Protein AF-Q307F8-F1 (afdb_monomer_lite)

Foldseek 3Di:
DLLQVVQCPDVVRDHDDDDDCVVVVVVCVVLVPPDPPFDWDADPNDIDGDPWDPDSVRVNVVVVVVVDDPDDDDDDPVVVVVVVVPPPDDDDDDDDPDCPGPVNVD

Secondary structure (DSSP, 8-state):
-HHHHHHTTSSS--------TTT-HHHHHHTT--SSS--EEEETTEEEE--S--SHHHHHHHHHHHHS-SS-----HHHHHHHTT-SSS-------S-TTSTTT--

InterPro domains:
  IPR013766 Thioredoxin domain [PF00085] (2-64)
  IPR036249 Thioredoxin-like superfamily [SSF52833] (1-70)
  IPR036249 Thioredoxin-like superfamily [SSF52833] (71-105)

pLDDT: mean 88.96, std 6.06, range [59.97, 96.69]

Organism: Ovis aries (NCBI:txid9940)

Sequence (106 aa):
EKAAKELSKSSPPIPLAKVDATAETDLAKRFNVSSYPTLKIFRKGKAFDYNGPREKYGIVDYMMEQSGPPSEQILALKEVQELLKDRDDVIIIGVFKSESDPAYQL

Radius of gyration: 18.33 Å; chains: 1; bounding box: 40×31×47 Å

Structure (mmCIF, N/CA/C/O backbone):
data_AF-Q307F8-F1
#
_entry.id   AF-Q307F8-F1
#
loop_
_atom_site.group_PDB
_atom_site.id
_atom_site.type_symbol
_atom_site.label_atom_id
_atom_site.label_alt_id
_atom_site.label_comp_id
_atom_site.label_asym_id
_atom_site.label_entity_id
_atom_site.label_seq_id
_atom_site.pdbx_PDB_ins_code
_atom_site.Cartn_x
_atom_site.Cartn_y
_atom_site.Cartn_z
_atom_site.occupancy
_atom_site.B_iso_or_equiv
_atom_site.auth_seq_id
_atom_site.auth_comp_id
_atom_site.auth_asym_id
_atom_site.auth_atom_id
_atom_site.pdbx_PDB_model_num
ATOM 1 N N . GLU A 1 1 ? 17.012 1.352 -2.761 1.00 64.06 1 GLU A N 1
ATOM 2 C CA . GLU A 1 1 ? 17.507 0.294 -1.842 1.00 64.06 1 GLU A CA 1
ATOM 3 C C . GLU A 1 1 ? 17.394 0.638 -0.355 1.00 64.06 1 GLU A C 1
ATOM 5 O O . GLU A 1 1 ? 17.039 -0.234 0.424 1.00 64.06 1 GLU A O 1
ATOM 10 N N . LYS A 1 2 ? 17.624 1.893 0.067 1.00 82.25 2 LYS A N 1
ATOM 11 C CA . LYS A 1 2 ? 17.577 2.261 1.496 1.00 82.25 2 LYS A CA 1
ATOM 12 C C . LYS A 1 2 ? 16.222 2.000 2.187 1.00 82.25 2 LYS A C 1
ATOM 14 O O . LYS A 1 2 ? 16.238 1.576 3.330 1.00 82.25 2 LYS A O 1
ATOM 19 N N . ALA A 1 3 ? 15.085 2.244 1.526 1.00 82.12 3 ALA A N 1
ATOM 20 C CA . ALA A 1 3 ? 13.753 1.983 2.097 1.00 82.12 3 ALA A CA 1
ATOM 21 C C . ALA A 1 3 ? 13.459 0.477 2.229 1.00 82.12 3 ALA A C 1
ATOM 23 O O . ALA A 1 3 ? 12.994 0.030 3.269 1.00 82.12 3 ALA A O 1
ATOM 24 N N . ALA A 1 4 ? 13.831 -0.316 1.217 1.00 86.19 4 ALA A N 1
ATOM 25 C CA . ALA A 1 4 ? 13.648 -1.769 1.212 1.00 86.19 4 ALA A CA 1
ATOM 26 C C . ALA A 1 4 ? 14.324 -2.450 2.413 1.00 86.19 4 ALA A C 1
ATOM 28 O O . ALA A 1 4 ? 13.744 -3.347 3.011 1.00 86.19 4 ALA A O 1
ATOM 29 N N . LYS A 1 5 ? 15.520 -1.982 2.799 1.00 88.31 5 LYS A N 1
ATOM 30 C CA . LYS A 1 5 ? 16.248 -2.504 3.964 1.00 88.31 5 LYS A CA 1
ATOM 31 C C . LYS A 1 5 ? 15.554 -2.215 5.299 1.00 88.31 5 LYS A C 1
ATOM 33 O O . LYS A 1 5 ? 15.720 -2.994 6.230 1.00 88.31 5 LYS A O 1
ATOM 38 N N . GLU A 1 6 ? 14.846 -1.095 5.430 1.00 88.44 6 GLU A N 1
ATOM 39 C CA . GLU A 1 6 ? 14.090 -0.813 6.658 1.00 88.44 6 GLU A CA 1
ATOM 40 C C . GLU A 1 6 ? 12.791 -1.613 6.679 1.00 88.44 6 GLU A C 1
ATOM 42 O O . GLU A 1 6 ? 12.503 -2.303 7.652 1.00 88.44 6 GLU A O 1
ATOM 47 N N . LEU A 1 7 ? 12.066 -1.614 5.560 1.00 89.25 7 LEU A N 1
ATOM 48 C CA . LEU A 1 7 ? 10.790 -2.308 5.429 1.00 89.25 7 LEU A CA 1
ATOM 49 C C . LEU A 1 7 ? 10.918 -3.831 5.552 1.00 89.25 7 LEU A C 1
ATOM 51 O O . LEU A 1 7 ? 10.035 -4.472 6.115 1.00 89.25 7 LEU A O 1
ATOM 55 N N . SER A 1 8 ? 12.042 -4.427 5.147 1.00 90.12 8 SER A N 1
ATOM 56 C CA . SER A 1 8 ? 12.290 -5.858 5.364 1.00 90.12 8 SER A CA 1
ATOM 57 C C . SER A 1 8 ? 12.443 -6.251 6.838 1.00 90.12 8 SER A C 1
ATOM 59 O O . SER A 1 8 ? 12.345 -7.432 7.152 1.00 90.12 8 SER A O 1
ATOM 61 N N . LYS A 1 9 ? 12.734 -5.296 7.732 1.00 89.12 9 LYS A N 1
ATOM 62 C CA . LYS A 1 9 ? 12.873 -5.541 9.180 1.00 89.12 9 LYS A CA 1
ATOM 63 C C . LYS A 1 9 ? 11.557 -5.373 9.943 1.00 89.12 9 LYS A C 1
ATOM 65 O O . LYS A 1 9 ? 11.525 -5.657 11.137 1.00 89.12 9 LYS A O 1
ATOM 70 N N . SER A 1 10 ? 10.512 -4.861 9.292 1.00 86.56 10 SER A N 1
ATOM 71 C CA . SER A 1 10 ? 9.186 -4.734 9.901 1.00 86.56 10 SER A CA 1
ATOM 72 C C . SER A 1 10 ? 8.575 -6.113 10.181 1.00 86.56 10 SER A C 1
ATOM 74 O O . SER A 1 10 ? 9.008 -7.127 9.627 1.00 86.56 10 SER A O 1
ATOM 76 N N . SER A 1 11 ? 7.587 -6.155 11.075 1.00 81.94 11 SER A N 1
ATOM 77 C CA . SER A 1 11 ? 6.838 -7.368 11.403 1.00 81.94 11 SER A CA 1
ATOM 78 C C . SER A 1 11 ? 5.347 -7.110 11.165 1.00 81.94 11 SER A C 1
ATOM 80 O O . SER A 1 11 ? 4.754 -6.363 11.944 1.00 81.94 11 SER A O 1
ATOM 82 N N . PRO A 1 12 ? 4.735 -7.691 10.116 1.00 84.94 12 PRO A N 1
ATOM 83 C CA . PRO A 1 12 ? 5.333 -8.581 9.112 1.00 84.94 12 PRO A CA 1
ATOM 84 C C . PRO A 1 12 ? 6.254 -7.836 8.120 1.00 84.94 12 PRO A C 1
ATOM 86 O O . PRO A 1 12 ? 6.026 -6.656 7.873 1.00 84.94 12 PRO A O 1
ATOM 89 N N . PRO A 1 13 ? 7.249 -8.505 7.500 1.00 89.06 13 PRO A N 1
ATOM 90 C CA . PRO A 1 13 ? 8.133 -7.864 6.527 1.00 89.06 13 PRO A CA 1
ATOM 91 C C . PRO A 1 13 ? 7.381 -7.314 5.314 1.00 89.06 13 PRO A C 1
ATOM 93 O O . PRO A 1 13 ? 6.529 -7.998 4.742 1.00 89.06 13 PRO A O 1
ATOM 96 N N . ILE A 1 14 ? 7.766 -6.119 4.861 1.00 92.44 14 ILE A N 1
ATOM 97 C CA . ILE A 1 14 ? 7.194 -5.467 3.677 1.00 92.44 14 ILE A CA 1
ATOM 98 C C . ILE A 1 14 ? 8.236 -5.494 2.544 1.00 92.44 14 ILE A C 1
ATOM 100 O O . ILE A 1 14 ? 9.144 -4.657 2.505 1.00 92.44 14 ILE A O 1
ATOM 104 N N . PRO A 1 15 ? 8.175 -6.478 1.626 1.00 92.31 15 PRO A N 1
ATOM 105 C CA . PRO A 1 15 ? 9.159 -6.616 0.561 1.00 92.31 15 PRO A CA 1
ATOM 106 C C . PRO A 1 15 ? 8.953 -5.568 -0.536 1.00 92.31 15 PRO A C 1
ATOM 108 O O . PRO A 1 15 ? 7.843 -5.347 -1.016 1.00 92.31 15 PRO A O 1
ATOM 111 N N . LEU A 1 16 ? 10.055 -4.966 -0.985 1.00 93.12 16 LEU A N 1
ATOM 112 C CA . LEU A 1 16 ? 10.088 -4.070 -2.141 1.00 93.12 16 LEU A CA 1
ATOM 113 C C . LEU A 1 16 ? 10.774 -4.778 -3.310 1.00 93.12 16 LEU A C 1
ATOM 115 O O . LEU A 1 16 ? 11.903 -5.248 -3.177 1.00 93.12 16 LEU A O 1
ATOM 119 N N . ALA A 1 17 ? 10.106 -4.808 -4.461 1.00 93.38 17 ALA A N 1
ATOM 120 C CA . ALA A 1 17 ? 10.616 -5.394 -5.696 1.00 93.38 17 ALA A CA 1
ATOM 121 C C . ALA A 1 17 ? 10.725 -4.337 -6.802 1.00 93.38 17 ALA A C 1
ATOM 123 O O . ALA A 1 17 ? 10.022 -3.326 -6.787 1.00 93.38 17 ALA A O 1
ATOM 124 N N . LYS A 1 18 ? 11.605 -4.585 -7.777 1.00 94.38 18 LYS A N 1
ATOM 125 C CA . LYS A 1 18 ? 11.688 -3.815 -9.023 1.00 94.38 18 LYS A CA 1
ATOM 126 C C . LYS A 1 18 ? 11.448 -4.746 -10.205 1.00 94.38 18 LYS A C 1
ATOM 128 O O . LYS A 1 18 ? 11.905 -5.885 -10.179 1.00 94.38 18 LYS A O 1
ATOM 133 N N . VAL A 1 19 ? 10.780 -4.240 -11.232 1.00 94.75 19 VAL A N 1
ATOM 134 C CA . VAL A 1 19 ? 10.613 -4.926 -12.514 1.00 94.75 19 VAL A CA 1
ATOM 135 C C . VAL A 1 19 ? 11.041 -3.974 -13.618 1.00 94.75 19 VAL A C 1
ATOM 137 O O . VAL A 1 19 ? 10.691 -2.794 -13.587 1.00 94.75 19 VAL A O 1
ATOM 140 N N . ASP A 1 20 ? 11.802 -4.488 -14.579 1.00 95.06 20 ASP A N 1
ATOM 141 C CA . ASP A 1 20 ? 12.086 -3.769 -15.813 1.00 95.06 20 ASP A CA 1
ATOM 142 C C . ASP A 1 20 ? 10.909 -3.940 -16.779 1.00 95.06 20 ASP A C 1
ATOM 144 O O . ASP A 1 20 ? 10.765 -4.959 -17.450 1.00 95.06 20 ASP A O 1
ATOM 148 N N . ALA A 1 21 ? 10.048 -2.930 -16.832 1.00 93.88 21 ALA A N 1
ATOM 149 C CA . ALA A 1 21 ? 8.865 -2.928 -17.684 1.00 93.88 21 ALA A CA 1
ATOM 150 C C . ALA A 1 21 ? 9.180 -2.803 -19.189 1.00 93.88 21 ALA A C 1
ATOM 152 O O . ALA A 1 21 ? 8.291 -3.029 -20.010 1.00 93.88 21 ALA A O 1
ATOM 153 N N . THR A 1 22 ? 10.421 -2.459 -19.562 1.00 92.19 22 THR A N 1
ATOM 154 C CA . THR A 1 22 ? 10.848 -2.443 -20.972 1.00 92.19 22 THR A CA 1
ATOM 155 C C . THR A 1 22 ? 11.129 -3.852 -21.493 1.00 92.19 22 THR A C 1
ATOM 157 O O . THR A 1 22 ? 10.874 -4.128 -22.663 1.00 92.19 22 THR A O 1
ATOM 160 N N . ALA A 1 23 ? 11.570 -4.756 -20.612 1.00 96.50 23 ALA A N 1
ATOM 161 C CA . ALA A 1 23 ? 11.698 -6.183 -20.893 1.00 96.50 23 ALA A CA 1
ATOM 162 C C . ALA A 1 23 ? 10.365 -6.925 -20.674 1.00 96.50 23 ALA A C 1
ATOM 164 O O . ALA A 1 23 ? 9.930 -7.702 -21.521 1.00 96.50 23 ALA A O 1
ATOM 165 N N . GLU A 1 24 ? 9.669 -6.632 -19.572 1.00 95.75 24 GLU A N 1
ATOM 166 C CA . GLU A 1 24 ? 8.443 -7.321 -19.141 1.00 95.75 24 GLU A CA 1
ATOM 167 C C . GLU A 1 24 ? 7.164 -6.600 -19.605 1.00 95.75 24 GLU A C 1
ATOM 169 O O . GLU A 1 24 ? 6.314 -6.183 -18.808 1.00 95.75 24 GLU A O 1
ATOM 174 N N . THR A 1 25 ? 7.019 -6.425 -20.920 1.00 94.75 25 THR A N 1
ATOM 175 C CA . THR A 1 25 ? 5.947 -5.591 -21.500 1.00 94.75 25 THR A CA 1
ATOM 176 C C . THR A 1 25 ? 4.529 -6.113 -21.227 1.00 94.75 25 THR A C 1
ATOM 178 O O . THR A 1 25 ? 3.608 -5.316 -21.032 1.00 94.75 25 THR A O 1
ATOM 181 N N . ASP A 1 26 ? 4.330 -7.432 -21.150 1.00 96.69 26 ASP A N 1
ATOM 182 C CA . ASP A 1 26 ? 3.026 -8.029 -20.827 1.00 96.69 26 ASP A CA 1
ATOM 183 C C . ASP A 1 26 ? 2.627 -7.775 -19.371 1.00 96.69 26 ASP A C 1
ATOM 185 O O . ASP A 1 26 ? 1.458 -7.507 -19.078 1.00 96.69 26 ASP A O 1
ATOM 189 N N . LEU A 1 27 ? 3.599 -7.782 -18.454 1.00 94.69 27 LEU A N 1
ATOM 190 C CA . LEU A 1 27 ? 3.365 -7.441 -17.054 1.00 94.69 27 LEU A CA 1
ATOM 191 C C . LEU A 1 27 ? 3.011 -5.957 -16.905 1.00 94.69 27 LEU A C 1
ATOM 193 O O . LEU A 1 27 ? 2.072 -5.614 -16.182 1.00 94.69 27 LEU A O 1
ATOM 197 N N . ALA A 1 28 ? 3.728 -5.089 -17.625 1.00 94.56 28 ALA A N 1
ATOM 198 C CA . ALA A 1 28 ? 3.458 -3.657 -17.661 1.00 94.56 28 ALA A CA 1
ATOM 199 C C . ALA A 1 28 ? 2.028 -3.374 -18.147 1.00 94.56 28 ALA A C 1
ATOM 201 O O . ALA A 1 28 ? 1.290 -2.645 -17.482 1.00 94.56 28 ALA A O 1
ATOM 202 N N . LYS A 1 29 ? 1.593 -4.025 -19.236 1.00 94.75 29 LYS A N 1
ATOM 203 C CA . LYS A 1 29 ? 0.209 -3.940 -19.734 1.00 94.75 29 LYS A CA 1
ATOM 204 C C . LYS A 1 29 ? -0.800 -4.474 -18.722 1.00 94.75 29 LYS A C 1
ATOM 206 O O . LYS A 1 29 ? -1.772 -3.788 -18.427 1.00 94.75 29 LYS A O 1
ATOM 211 N N . ARG A 1 30 ? -0.560 -5.660 -18.150 1.00 95.00 30 ARG A N 1
ATOM 212 C CA . ARG A 1 30 ? -1.462 -6.295 -17.170 1.00 95.00 30 ARG A CA 1
ATOM 213 C C . ARG A 1 30 ? -1.766 -5.386 -15.980 1.00 95.00 30 ARG A C 1
ATOM 215 O O . ARG A 1 30 ? -2.879 -5.414 -15.464 1.00 95.00 30 ARG A O 1
ATOM 222 N N . PHE A 1 31 ? -0.785 -4.603 -15.538 1.00 94.88 31 PHE A N 1
ATOM 223 C CA . PHE A 1 31 ? -0.942 -3.674 -14.422 1.00 94.88 31 PHE A CA 1
ATOM 224 C C . PHE A 1 31 ? -1.133 -2.215 -14.855 1.00 94.88 31 PHE A C 1
ATOM 226 O O . PHE A 1 31 ? -1.082 -1.332 -14.002 1.00 94.88 31 PHE A O 1
ATOM 233 N N . ASN A 1 32 ? -1.402 -1.946 -16.135 1.00 93.69 32 ASN A N 1
ATOM 234 C CA . ASN A 1 32 ? -1.636 -0.601 -16.673 1.00 93.69 32 ASN A CA 1
ATOM 235 C C . ASN A 1 32 ? -0.501 0.393 -16.359 1.00 93.69 32 ASN A C 1
ATOM 237 O O . ASN A 1 32 ? -0.741 1.530 -15.956 1.00 93.69 32 ASN A O 1
ATOM 241 N N . VAL A 1 33 ? 0.752 -0.034 -16.514 1.00 94.69 33 VAL A N 1
ATOM 242 C CA . VAL A 1 33 ? 1.920 0.843 -16.386 1.00 94.69 33 VAL A CA 1
ATOM 243 C C . VAL A 1 33 ? 2.099 1.617 -17.693 1.00 94.69 33 VAL A C 1
ATOM 245 O O . VAL A 1 33 ? 2.526 1.055 -18.698 1.00 94.69 33 VAL A O 1
ATOM 248 N N . SER A 1 34 ? 1.752 2.905 -17.680 1.00 90.44 34 SER A N 1
ATOM 249 C CA . SER A 1 34 ? 1.815 3.798 -18.849 1.00 90.44 34 SER A CA 1
ATOM 250 C C . SER A 1 34 ? 2.978 4.795 -18.809 1.00 90.44 34 SER A C 1
ATOM 252 O O . SER A 1 34 ? 3.325 5.378 -19.834 1.00 90.44 34 SER A O 1
ATOM 254 N N . SER A 1 35 ? 3.594 4.993 -17.643 1.00 92.12 35 SER A N 1
ATOM 255 C CA . SER A 1 35 ? 4.728 5.894 -17.444 1.00 92.12 35 SER A CA 1
ATOM 256 C C . SER A 1 35 ? 5.709 5.333 -16.415 1.00 92.12 35 SER A C 1
ATOM 258 O O . SER A 1 35 ? 5.391 4.419 -15.646 1.00 92.12 35 SER A O 1
ATOM 260 N N . TYR A 1 36 ? 6.929 5.870 -16.406 1.00 90.94 36 TYR A N 1
ATOM 261 C CA . TYR A 1 36 ? 7.997 5.412 -15.524 1.00 90.94 36 TYR A CA 1
ATOM 262 C C . TYR A 1 36 ? 8.560 6.565 -14.681 1.00 90.94 36 TYR A C 1
ATOM 264 O O . TYR A 1 36 ? 8.742 7.661 -15.212 1.00 90.94 36 TYR A O 1
ATOM 272 N N . PRO A 1 37 ? 8.905 6.323 -13.401 1.00 91.25 37 PRO A N 1
ATOM 273 C CA . PRO A 1 37 ? 8.594 5.122 -12.623 1.00 91.25 37 PRO A CA 1
ATOM 274 C C . PRO A 1 37 ? 7.112 5.080 -12.198 1.00 91.25 37 PRO A C 1
ATOM 276 O O . PRO A 1 37 ? 6.542 6.101 -11.824 1.00 91.25 37 PRO A O 1
ATOM 279 N N . THR A 1 38 ? 6.520 3.883 -12.171 1.00 92.62 38 THR A N 1
ATOM 280 C CA . THR A 1 38 ? 5.205 3.626 -11.556 1.00 92.62 38 THR A CA 1
ATOM 281 C C . THR A 1 38 ? 5.388 2.685 -10.370 1.00 92.62 38 THR A C 1
ATOM 283 O O . THR A 1 38 ? 5.996 1.625 -10.509 1.00 92.62 38 THR A O 1
ATOM 286 N N . LEU A 1 39 ? 4.867 3.068 -9.204 1.00 93.94 39 LEU A N 1
ATOM 287 C CA . LEU A 1 39 ? 4.893 2.253 -7.990 1.00 93.94 39 LEU A CA 1
ATOM 288 C C . LEU A 1 39 ? 3.508 1.649 -7.745 1.00 93.94 39 LEU A C 1
ATOM 290 O O . LEU A 1 39 ? 2.494 2.334 -7.881 1.00 93.94 39 LEU A O 1
ATOM 294 N N . LYS A 1 40 ? 3.474 0.365 -7.379 1.00 93.88 40 LYS A N 1
ATOM 295 C CA . LYS A 1 40 ? 2.245 -0.363 -7.045 1.00 93.88 40 LYS A CA 1
ATOM 296 C C . LYS A 1 40 ? 2.408 -1.150 -5.759 1.00 93.88 40 LYS A C 1
ATOM 298 O O . LYS A 1 40 ? 3.473 -1.705 -5.493 1.00 93.88 40 LYS A O 1
ATOM 303 N N . ILE A 1 41 ? 1.327 -1.213 -4.995 1.00 94.62 41 ILE A N 1
ATOM 304 C CA . ILE A 1 41 ? 1.224 -1.946 -3.736 1.00 94.62 41 ILE A CA 1
ATOM 305 C C . ILE A 1 41 ? 0.432 -3.217 -3.992 1.00 94.62 41 ILE A C 1
ATOM 307 O O . ILE A 1 41 ? -0.636 -3.180 -4.599 1.00 94.62 41 ILE A O 1
ATOM 311 N N . PHE A 1 42 ? 0.940 -4.345 -3.509 1.00 93.62 42 PHE A N 1
ATOM 312 C CA . PHE A 1 42 ? 0.269 -5.632 -3.631 1.00 93.62 42 PHE A CA 1
ATOM 313 C C . PHE A 1 42 ? -0.186 -6.115 -2.258 1.00 93.62 42 PHE A C 1
ATOM 315 O O . PHE A 1 42 ? 0.639 -6.387 -1.388 1.00 93.62 42 PHE A O 1
ATOM 322 N N . ARG A 1 43 ? -1.501 -6.272 -2.068 1.00 89.38 43 ARG A N 1
ATOM 323 C CA . ARG A 1 43 ? -2.094 -6.818 -0.837 1.00 89.38 43 ARG A CA 1
ATOM 324 C C . ARG A 1 43 ? -2.974 -8.008 -1.188 1.00 89.38 43 ARG A C 1
ATOM 326 O O . ARG A 1 43 ? -3.932 -7.872 -1.945 1.00 89.38 43 ARG A O 1
ATOM 333 N N . LYS A 1 44 ? -2.636 -9.189 -0.657 1.00 88.12 44 LYS A N 1
ATOM 334 C CA . LYS A 1 44 ? -3.356 -10.453 -0.928 1.00 88.12 44 LYS A CA 1
ATOM 335 C C . LYS A 1 44 ? -3.583 -10.693 -2.439 1.00 88.12 44 LYS A C 1
ATOM 337 O O . LYS A 1 44 ? -4.672 -11.065 -2.861 1.00 88.12 44 LYS A O 1
ATOM 342 N N . GLY A 1 45 ? -2.565 -10.412 -3.260 1.00 89.19 45 GLY A N 1
ATOM 343 C CA . GLY A 1 45 ? -2.596 -10.597 -4.720 1.00 89.19 45 GLY A CA 1
ATOM 344 C C . GLY A 1 45 ? -3.307 -9.500 -5.525 1.00 89.19 45 GLY A C 1
ATOM 345 O O . GLY A 1 45 ? -3.248 -9.529 -6.752 1.00 89.19 45 GLY A O 1
ATOM 346 N N . LYS A 1 46 ? -3.940 -8.518 -4.872 1.00 92.31 46 LYS A N 1
ATOM 347 C CA . LYS A 1 46 ? -4.558 -7.361 -5.537 1.00 92.31 46 LYS A CA 1
ATOM 348 C C . LYS A 1 46 ? -3.573 -6.197 -5.609 1.00 92.31 46 LYS A C 1
ATOM 350 O O . LYS A 1 46 ? -2.877 -5.933 -4.630 1.00 92.31 46 LYS A O 1
ATOM 355 N N . ALA A 1 47 ? -3.529 -5.529 -6.759 1.00 94.12 47 ALA A N 1
ATOM 356 C CA . ALA A 1 47 ? -2.671 -4.375 -7.005 1.00 94.12 47 ALA A CA 1
ATOM 357 C C . ALA A 1 47 ? -3.425 -3.064 -6.745 1.00 94.12 47 ALA A C 1
ATOM 359 O O . ALA A 1 47 ? -4.572 -2.919 -7.166 1.00 94.12 47 ALA A O 1
ATOM 360 N N . PHE A 1 48 ? -2.750 -2.117 -6.105 1.00 94.06 48 PHE A N 1
ATOM 361 C CA . PHE A 1 48 ? -3.218 -0.763 -5.823 1.00 94.06 48 PHE A CA 1
ATOM 362 C C . PHE A 1 48 ? -2.145 0.239 -6.242 1.00 94.06 48 PHE A C 1
ATOM 364 O O . PHE A 1 48 ? -0.953 -0.086 -6.243 1.00 94.06 48 PHE A O 1
ATOM 371 N N . ASP A 1 49 ? -2.555 1.453 -6.592 1.00 94.31 49 ASP A N 1
ATOM 372 C CA . ASP A 1 49 ? -1.611 2.513 -6.933 1.00 94.31 49 ASP A CA 1
ATOM 373 C C . ASP A 1 49 ? -0.978 3.107 -5.673 1.00 94.31 49 ASP A C 1
ATOM 375 O O . ASP A 1 49 ? -1.630 3.283 -4.644 1.00 94.31 49 ASP A O 1
ATOM 379 N N . TYR A 1 50 ? 0.318 3.398 -5.758 1.00 94.00 50 TYR A N 1
ATOM 380 C CA . TYR A 1 50 ? 1.041 4.078 -4.694 1.00 94.00 50 TYR A CA 1
ATOM 381 C C . TYR A 1 50 ? 0.858 5.592 -4.829 1.00 94.00 50 TYR A C 1
ATOM 383 O O . TYR A 1 50 ? 1.334 6.188 -5.797 1.00 94.00 50 TYR A O 1
ATOM 391 N N . ASN A 1 51 ? 0.223 6.207 -3.833 1.00 92.25 51 ASN A N 1
ATOM 392 C CA . ASN A 1 51 ? -0.045 7.649 -3.799 1.00 92.25 51 ASN A CA 1
ATOM 393 C C . ASN A 1 51 ? 0.730 8.379 -2.687 1.00 92.25 51 ASN A C 1
ATOM 395 O O . ASN A 1 51 ? 0.451 9.539 -2.404 1.00 92.25 51 ASN A O 1
ATOM 399 N N . GLY A 1 52 ? 1.687 7.702 -2.046 1.00 91.56 52 GLY A N 1
ATOM 400 C CA . GLY A 1 52 ? 2.510 8.279 -0.985 1.00 91.56 52 GLY A CA 1
ATOM 401 C C . GLY A 1 52 ? 3.686 9.132 -1.490 1.00 91.56 52 GLY A C 1
ATOM 402 O O . GLY A 1 52 ? 3.904 9.272 -2.700 1.00 91.56 52 GLY A O 1
ATOM 403 N N . PRO A 1 53 ? 4.504 9.670 -0.569 1.00 93.06 53 PRO A N 1
ATOM 404 C CA . PRO A 1 53 ? 5.714 10.422 -0.910 1.00 93.06 53 PRO A CA 1
ATOM 405 C C . PRO A 1 53 ? 6.780 9.536 -1.575 1.00 93.06 53 PRO A C 1
ATOM 407 O O . PRO A 1 53 ? 6.798 8.322 -1.380 1.00 93.06 53 PRO A O 1
ATOM 410 N N . ARG A 1 54 ? 7.696 10.102 -2.369 1.00 90.38 54 ARG A N 1
ATOM 411 C CA . ARG A 1 54 ? 8.702 9.313 -3.128 1.00 90.38 54 ARG A CA 1
ATOM 412 C C . ARG A 1 54 ? 10.079 9.272 -2.464 1.00 90.38 54 ARG A C 1
ATOM 414 O O . ARG A 1 54 ? 10.984 8.575 -2.927 1.00 90.38 54 ARG A O 1
ATOM 421 N N . GLU A 1 55 ? 10.249 10.008 -1.379 1.00 90.88 55 GLU A N 1
ATOM 422 C CA . GLU A 1 55 ? 11.456 10.055 -0.573 1.00 90.88 55 GLU A CA 1
ATOM 423 C C . GLU A 1 55 ? 11.589 8.782 0.267 1.00 90.88 55 GLU A C 1
ATOM 425 O O . GLU A 1 55 ? 10.603 8.153 0.641 1.00 90.88 55 GLU A O 1
ATOM 430 N N . LYS A 1 56 ? 12.829 8.411 0.623 1.00 88.44 56 LYS A N 1
ATOM 431 C CA . LYS A 1 56 ? 13.108 7.195 1.409 1.00 88.44 56 LYS A CA 1
ATOM 432 C C . LYS A 1 56 ? 12.196 7.080 2.636 1.00 88.44 56 LYS A C 1
ATOM 434 O O . LYS A 1 56 ? 11.633 6.015 2.849 1.00 88.44 56 LYS A O 1
ATOM 439 N N . TYR A 1 57 ? 12.138 8.134 3.448 1.00 90.56 57 TYR A N 1
ATOM 440 C CA . TYR A 1 57 ? 11.403 8.125 4.712 1.00 90.56 57 TYR A CA 1
ATOM 441 C C . TYR A 1 57 ? 9.898 8.061 4.469 1.00 90.56 57 TYR A C 1
ATOM 443 O O . TYR A 1 57 ? 9.261 7.156 4.981 1.00 90.56 57 TYR A O 1
ATOM 451 N N . GLY A 1 58 ? 9.376 8.876 3.549 1.00 91.75 58 GLY A N 1
ATOM 452 C CA . GLY A 1 58 ? 7.957 8.839 3.209 1.00 91.75 58 GLY A CA 1
ATOM 453 C C . GLY A 1 58 ? 7.484 7.497 2.641 1.00 91.75 58 GLY A C 1
ATOM 454 O O . GLY A 1 58 ? 6.389 7.068 2.971 1.00 91.75 58 GLY A O 1
ATOM 455 N N . ILE A 1 59 ? 8.314 6.776 1.873 1.00 92.31 59 ILE A N 1
ATOM 456 C CA . ILE A 1 59 ? 7.989 5.399 1.452 1.00 92.31 59 ILE A CA 1
ATOM 457 C C . ILE A 1 59 ? 7.909 4.452 2.650 1.00 92.31 59 ILE A C 1
ATOM 459 O O . ILE A 1 59 ? 7.038 3.586 2.683 1.00 92.31 59 ILE A O 1
ATOM 463 N N . VAL A 1 60 ? 8.838 4.567 3.604 1.00 91.38 60 VAL A N 1
ATOM 464 C CA . VAL A 1 60 ? 8.841 3.704 4.792 1.00 91.38 60 VAL A CA 1
ATOM 465 C C . VAL A 1 60 ? 7.591 3.967 5.621 1.00 91.38 60 VAL A C 1
ATOM 467 O O . VAL A 1 60 ? 6.856 3.023 5.893 1.00 91.38 60 VAL A O 1
ATOM 470 N N . ASP A 1 61 ? 7.327 5.228 5.948 1.00 92.12 61 ASP A N 1
ATOM 471 C CA . ASP A 1 61 ? 6.216 5.624 6.812 1.00 92.12 61 ASP A CA 1
ATOM 472 C C . ASP A 1 61 ? 4.873 5.254 6.171 1.00 92.12 61 ASP A C 1
ATOM 474 O O . ASP A 1 61 ? 4.076 4.539 6.776 1.00 92.12 61 ASP A O 1
ATOM 478 N N . TYR A 1 62 ? 4.690 5.582 4.887 1.00 93.06 62 TYR A N 1
ATOM 479 C CA . TYR A 1 62 ? 3.479 5.232 4.144 1.00 93.06 62 TYR A CA 1
ATOM 480 C C . TYR A 1 62 ? 3.237 3.718 4.112 1.00 93.06 62 TYR A C 1
ATOM 482 O O . TYR A 1 62 ? 2.126 3.247 4.340 1.00 93.06 62 TYR A O 1
ATOM 490 N N . MET A 1 63 ? 4.269 2.916 3.832 1.00 92.81 63 MET A N 1
ATOM 491 C CA . MET A 1 63 ? 4.103 1.461 3.779 1.00 92.81 63 MET A CA 1
ATOM 492 C C . MET A 1 63 ? 3.864 0.846 5.163 1.00 92.81 63 MET A C 1
ATOM 494 O O . MET A 1 63 ? 3.142 -0.149 5.252 1.00 92.81 63 MET A O 1
ATOM 498 N N . MET A 1 64 ? 4.429 1.425 6.225 1.00 89.88 64 MET A N 1
ATOM 499 C CA . MET A 1 64 ? 4.154 1.018 7.604 1.00 89.88 64 MET A CA 1
ATOM 500 C C . MET A 1 64 ? 2.698 1.304 7.985 1.00 89.88 64 MET A C 1
ATOM 502 O O . MET A 1 64 ? 2.027 0.397 8.477 1.00 89.88 64 MET A O 1
ATOM 506 N N . GLU A 1 65 ? 2.177 2.492 7.674 1.00 88.81 65 GLU A N 1
ATOM 507 C CA . GLU A 1 65 ? 0.759 2.832 7.869 1.00 88.81 65 GLU A CA 1
ATOM 508 C C . GLU A 1 65 ? -0.159 1.871 7.103 1.00 88.81 65 GLU A C 1
ATOM 510 O O . GLU A 1 65 ? -1.079 1.290 7.674 1.00 88.81 65 GLU A O 1
ATOM 515 N N . GLN A 1 66 ? 0.145 1.600 5.829 1.00 88.19 66 GLN A N 1
ATOM 516 C CA . GLN A 1 66 ? -0.627 0.653 5.012 1.00 88.19 66 GLN A CA 1
ATOM 517 C C . GLN A 1 66 ? -0.580 -0.797 5.526 1.00 88.19 66 GLN A C 1
ATOM 519 O O . GLN A 1 66 ? -1.456 -1.602 5.187 1.00 88.19 66 GLN A O 1
ATOM 524 N N . SER A 1 67 ? 0.446 -1.159 6.304 1.00 86.25 67 SER A N 1
ATOM 525 C CA . SER A 1 67 ? 0.577 -2.489 6.912 1.00 86.25 67 SER A CA 1
ATOM 526 C C . SER A 1 67 ? -0.226 -2.650 8.205 1.00 86.25 67 SER A C 1
ATOM 528 O O . SER A 1 67 ? -0.493 -3.784 8.613 1.00 86.25 67 SER A O 1
ATOM 530 N N . GLY A 1 68 ? -0.622 -1.534 8.821 1.00 84.50 68 GLY A N 1
ATOM 531 C CA . GLY A 1 68 ? -1.405 -1.499 10.046 1.00 84.50 68 GLY A CA 1
ATOM 532 C C . GLY A 1 68 ? -2.856 -1.967 9.872 1.00 84.50 68 GLY A C 1
ATOM 533 O O . GLY A 1 68 ? -3.302 -2.319 8.767 1.00 84.50 68 GLY A O 1
ATOM 534 N N . PRO A 1 69 ? -3.620 -2.012 10.977 1.00 83.75 69 PRO A N 1
ATOM 535 C CA . PRO A 1 69 ? -5.055 -2.242 10.907 1.00 83.75 69 PRO A CA 1
ATOM 536 C C . PRO A 1 69 ? -5.736 -1.119 10.101 1.00 83.75 69 PRO A C 1
ATOM 538 O O . PRO A 1 69 ? -5.284 0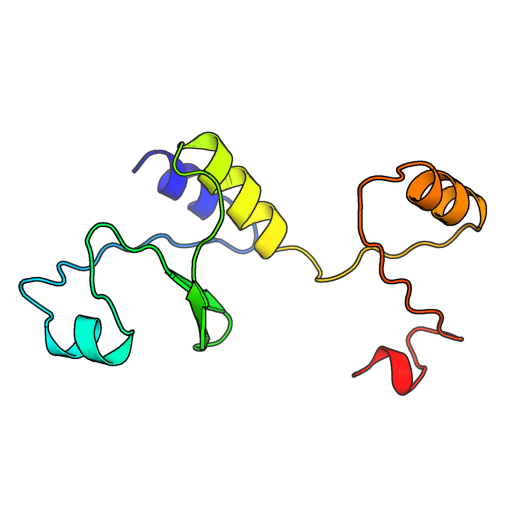.021 10.130 1.00 83.75 69 PRO A O 1
ATOM 541 N N . PRO A 1 70 ? -6.831 -1.416 9.377 1.00 81.56 70 PRO A N 1
ATOM 542 C CA . PRO A 1 70 ? -7.535 -0.425 8.555 1.00 81.56 70 PRO A CA 1
ATOM 543 C C . PRO A 1 70 ? -8.268 0.651 9.373 1.00 81.56 70 PRO A C 1
ATOM 545 O O . PRO A 1 70 ? -8.776 1.609 8.799 1.00 81.56 70 PRO A O 1
ATOM 548 N N . SER A 1 71 ? -8.365 0.470 10.688 1.00 86.19 71 SER A N 1
ATOM 549 C CA . SER A 1 71 ? -9.047 1.361 11.618 1.00 86.19 71 SER A CA 1
ATOM 550 C C . SER A 1 71 ? -8.394 1.274 12.990 1.00 86.19 71 SER A C 1
ATOM 552 O O . SER A 1 71 ? -7.924 0.205 13.390 1.00 86.19 71 SER A O 1
ATOM 554 N N . GLU A 1 72 ? -8.449 2.367 13.738 1.00 86.06 72 GLU A N 1
ATOM 555 C CA . GLU A 1 72 ? -8.040 2.409 15.138 1.00 86.06 72 GLU A CA 1
ATOM 556 C C . GLU A 1 72 ? -9.248 2.182 16.052 1.00 86.06 72 GLU A C 1
ATOM 558 O O . GLU A 1 72 ? -10.353 2.659 15.782 1.00 86.06 72 GLU A O 1
ATOM 563 N N . GLN A 1 73 ? -9.055 1.420 17.130 1.00 88.06 73 GLN A N 1
ATOM 564 C CA . GLN A 1 73 ? -10.106 1.192 18.116 1.00 88.06 73 GLN A CA 1
ATOM 565 C C . GLN A 1 73 ? -10.157 2.368 19.089 1.00 88.06 73 GLN A C 1
ATOM 567 O O . GLN A 1 73 ? -9.172 2.669 19.757 1.00 88.06 73 GLN A O 1
ATOM 572 N N . ILE A 1 74 ? -11.330 2.988 19.195 1.00 88.44 74 ILE A N 1
ATOM 573 C CA . ILE A 1 74 ? -11.592 4.109 20.097 1.00 88.44 74 ILE A CA 1
ATOM 574 C C . ILE A 1 74 ? -12.528 3.625 21.202 1.00 88.44 74 ILE A C 1
ATOM 576 O O . ILE A 1 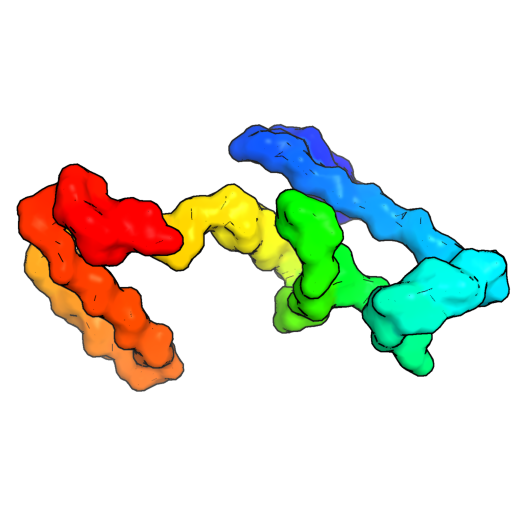74 ? -13.607 3.098 20.917 1.00 88.44 74 ILE A O 1
ATOM 580 N N . LEU A 1 75 ? -12.120 3.786 22.463 1.00 87.38 75 LEU A N 1
ATOM 581 C CA . LEU A 1 75 ? -12.863 3.259 23.618 1.00 87.38 75 LEU A CA 1
ATOM 582 C C . LEU A 1 75 ? -13.547 4.361 24.430 1.00 87.38 75 LEU A C 1
ATOM 584 O O . LEU A 1 75 ? -14.510 4.086 25.150 1.00 87.38 75 LEU A O 1
ATOM 588 N N . ALA A 1 76 ? -13.079 5.607 24.317 1.00 90.56 76 ALA A N 1
ATOM 589 C CA . ALA A 1 76 ? -13.600 6.726 25.091 1.00 90.56 76 ALA A CA 1
ATOM 590 C C . ALA A 1 76 ? -14.221 7.815 24.207 1.00 90.56 76 ALA A C 1
ATOM 592 O O . ALA A 1 76 ? -13.662 8.236 23.199 1.00 90.56 76 ALA A O 1
ATOM 593 N N . LEU A 1 77 ? -15.343 8.389 24.658 1.00 88.19 77 LEU A N 1
ATOM 594 C CA . LEU A 1 77 ? -15.976 9.535 23.985 1.00 88.19 77 LEU A CA 1
ATOM 595 C C . LEU A 1 77 ? -15.043 10.747 23.870 1.00 88.19 77 LEU A C 1
ATOM 597 O O . LEU A 1 77 ? -15.171 11.542 22.943 1.00 88.19 77 LEU A O 1
ATOM 601 N N . LYS A 1 78 ? -14.106 10.894 24.812 1.00 91.75 78 LYS A N 1
ATOM 602 C CA . LYS A 1 78 ? -13.122 11.975 24.793 1.00 91.75 78 LYS A CA 1
ATOM 603 C C . LYS A 1 78 ? -12.183 11.870 23.585 1.00 91.75 78 LYS A C 1
ATOM 605 O O . LYS A 1 78 ? -11.908 12.889 22.967 1.00 91.75 78 LYS A O 1
ATOM 610 N N . GLU A 1 79 ? -11.754 10.661 23.228 1.00 89.25 79 GLU A N 1
ATOM 611 C CA . GLU A 1 79 ? -10.888 10.408 22.067 1.00 89.25 79 GLU A CA 1
ATOM 612 C C . GLU A 1 79 ? -11.618 10.767 20.768 1.00 89.25 79 GLU A C 1
ATOM 614 O O . GLU A 1 79 ? -11.068 11.465 19.922 1.00 89.25 79 GLU A O 1
ATOM 619 N N . VAL A 1 80 ? -12.906 10.412 20.657 1.00 88.69 80 VAL A N 1
ATOM 620 C CA . VAL A 1 80 ? -13.754 10.832 19.526 1.00 88.69 80 VAL A CA 1
ATOM 621 C C . VAL A 1 80 ? -13.834 12.357 19.433 1.00 88.69 80 VAL A C 1
ATOM 623 O O . VAL A 1 80 ? -13.694 12.928 18.355 1.00 88.69 80 VAL A O 1
ATOM 626 N N . GLN A 1 81 ? -14.054 13.038 20.560 1.00 89.31 81 GLN A N 1
ATOM 627 C CA . GLN A 1 81 ? -14.118 14.501 20.588 1.00 89.31 81 GLN A CA 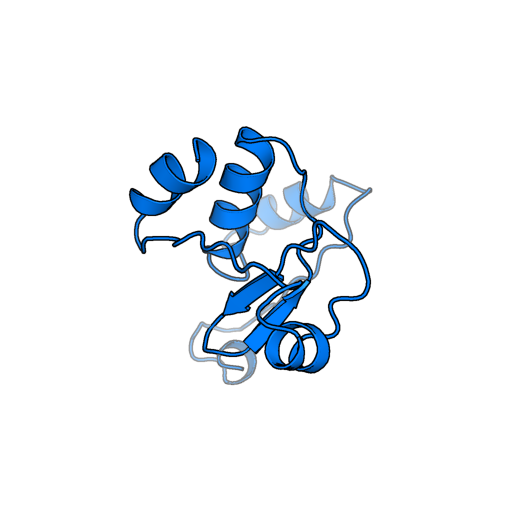1
ATOM 628 C C . GLN A 1 81 ? -12.790 15.152 20.209 1.00 89.31 81 GLN A C 1
ATOM 630 O O . GLN A 1 81 ? -12.801 16.243 19.651 1.00 89.31 81 GLN A O 1
ATOM 635 N N . GLU A 1 82 ? -11.660 14.536 20.549 1.00 87.75 82 GLU A N 1
ATOM 636 C CA . GLU A 1 82 ? -10.337 15.018 20.157 1.00 87.75 82 GLU A CA 1
ATOM 637 C C . GLU A 1 82 ? -10.088 14.815 18.664 1.00 87.75 82 GLU A C 1
ATOM 639 O O . GLU A 1 82 ? -9.662 15.764 18.012 1.00 87.75 82 GLU A O 1
ATOM 644 N N . LEU A 1 83 ? -10.463 13.660 18.110 1.00 83.88 83 LEU A N 1
ATOM 645 C CA . LEU A 1 83 ? -10.359 13.378 16.678 1.00 83.88 83 LEU A CA 1
ATOM 646 C C . LEU A 1 83 ? -11.184 14.370 15.840 1.00 83.88 83 LEU A C 1
ATOM 648 O O . LEU A 1 83 ? -10.711 14.885 14.838 1.00 83.88 83 LEU A O 1
ATOM 652 N N . LEU A 1 84 ? -12.393 14.714 16.296 1.00 85.69 84 LEU A N 1
ATOM 653 C CA . LEU A 1 84 ? -13.284 15.661 15.612 1.00 85.69 84 LEU A CA 1
ATOM 654 C C . LEU A 1 84 ? -12.888 17.142 15.768 1.00 85.69 84 LEU A C 1
ATOM 656 O O . LEU A 1 84 ? -13.549 18.012 15.193 1.00 85.69 84 LEU A O 1
ATOM 660 N N . LYS A 1 85 ? -11.875 17.472 16.583 1.00 87.00 85 LYS A N 1
ATOM 661 C CA . LYS A 1 85 ? -11.385 18.860 16.681 1.00 87.0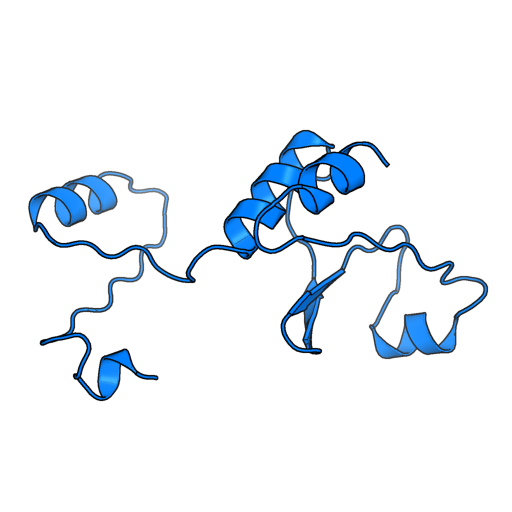0 85 LYS A CA 1
ATO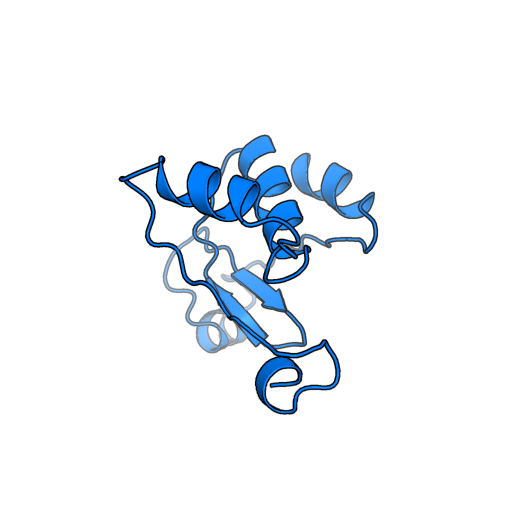M 662 C C . LYS A 1 85 ? -10.580 19.260 15.458 1.00 87.00 85 LYS A C 1
ATOM 664 O O . LYS A 1 85 ? -10.562 20.454 15.152 1.00 87.00 85 LYS A O 1
ATOM 669 N N . ASP A 1 86 ? -9.939 18.297 14.804 1.00 78.88 86 ASP A N 1
ATOM 670 C CA . ASP A 1 86 ? -9.257 18.541 13.547 1.00 78.88 86 ASP A CA 1
ATOM 671 C C . ASP A 1 86 ? -10.303 18.641 12.431 1.00 78.88 86 ASP A C 1
ATOM 673 O O . ASP A 1 86 ? -11.094 17.723 12.215 1.00 78.88 86 ASP A O 1
ATOM 677 N N . ARG A 1 87 ? -10.413 19.821 11.816 1.00 67.44 87 ARG A N 1
ATOM 678 C CA . ARG A 1 87 ? -11.529 20.151 10.911 1.00 67.44 87 ARG A CA 1
ATOM 679 C C . ARG A 1 87 ? -11.216 19.884 9.446 1.00 67.44 87 ARG A C 1
ATOM 681 O O . ARG A 1 87 ? -12.132 19.970 8.629 1.00 67.44 87 ARG A O 1
ATOM 688 N N . ASP A 1 88 ? -9.960 19.588 9.133 1.00 76.88 88 ASP A N 1
ATOM 689 C CA . ASP A 1 88 ? -9.496 19.447 7.755 1.00 76.88 88 ASP A CA 1
ATOM 690 C C . ASP A 1 88 ? -9.565 17.990 7.258 1.00 76.88 88 ASP A C 1
ATOM 692 O O . ASP A 1 88 ? -9.488 17.746 6.052 1.00 76.88 88 ASP A O 1
ATOM 696 N N . ASP A 1 89 ? -9.832 17.035 8.158 1.00 77.81 89 ASP A N 1
ATOM 697 C CA . ASP A 1 89 ? -9.887 15.608 7.849 1.00 77.81 89 ASP A CA 1
ATOM 698 C C . ASP A 1 89 ? -11.319 15.066 7.714 1.00 77.81 89 ASP A C 1
ATOM 700 O O . ASP A 1 89 ? -12.214 15.311 8.529 1.00 77.81 89 ASP A O 1
ATOM 704 N N . VAL A 1 90 ? -11.541 14.250 6.679 1.00 83.88 90 VAL A N 1
ATOM 705 C CA . VAL A 1 90 ? -12.775 13.468 6.529 1.00 83.88 90 VAL A CA 1
ATOM 706 C C . VAL A 1 90 ? -12.662 12.210 7.385 1.00 83.88 90 VAL A C 1
ATOM 708 O O . VAL A 1 90 ? -11.959 11.267 7.030 1.00 83.88 90 VAL A O 1
ATOM 711 N N . ILE A 1 91 ? 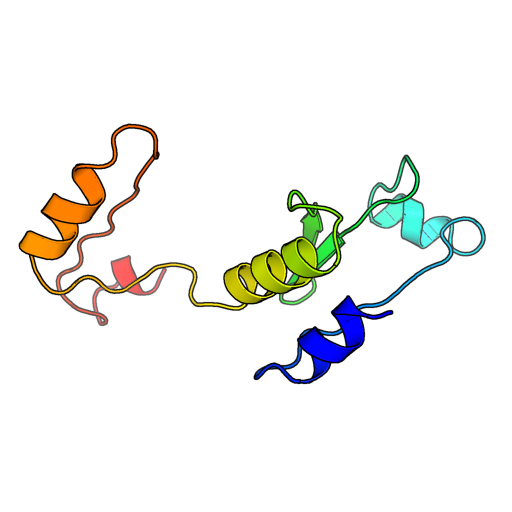-13.391 12.182 8.499 1.00 87.44 91 ILE A N 1
ATOM 712 C CA . ILE A 1 91 ? -13.354 11.083 9.471 1.00 87.44 91 ILE A CA 1
ATOM 713 C C . ILE A 1 91 ? -14.591 10.187 9.311 1.00 87.44 91 ILE A C 1
ATOM 715 O O . ILE A 1 91 ? -15.725 10.668 9.280 1.00 87.44 91 ILE A O 1
ATOM 719 N N . ILE A 1 92 ? -14.382 8.867 9.258 1.00 89.12 92 ILE A N 1
ATOM 720 C CA . ILE A 1 92 ? -15.448 7.852 9.268 1.00 89.12 92 ILE A CA 1
ATOM 721 C C . ILE A 1 92 ? -15.391 7.101 10.602 1.00 89.12 92 ILE A C 1
ATOM 723 O O . ILE A 1 92 ? -14.359 6.529 10.940 1.00 89.12 92 ILE A O 1
ATOM 727 N N . ILE A 1 93 ? -16.503 7.073 11.344 1.00 89.75 93 ILE A N 1
ATOM 728 C CA . ILE A 1 93 ? -16.603 6.377 12.637 1.00 89.75 93 ILE A CA 1
ATOM 729 C C . ILE A 1 93 ? -17.625 5.245 12.530 1.00 89.75 93 ILE A C 1
ATOM 731 O O . ILE A 1 93 ? -18.815 5.487 12.327 1.00 89.75 93 ILE A O 1
ATOM 735 N N . GLY A 1 94 ? -17.160 4.007 12.699 1.00 90.44 94 GLY A N 1
ATOM 736 C CA . GLY A 1 94 ? -18.023 2.842 12.877 1.00 90.44 94 GLY A CA 1
ATOM 737 C C . GLY A 1 94 ? -18.352 2.639 14.354 1.00 90.44 94 GLY A C 1
ATOM 738 O O . GLY A 1 94 ? -17.449 2.457 15.167 1.00 90.44 94 GLY A O 1
ATOM 739 N N . VAL A 1 95 ? -19.637 2.670 14.711 1.00 91.00 95 VAL A N 1
ATOM 740 C CA . VAL A 1 95 ? -20.104 2.426 16.084 1.00 91.00 95 VAL A CA 1
ATOM 741 C C . VAL A 1 95 ? -20.799 1.073 16.130 1.00 91.00 95 VAL A C 1
ATOM 743 O O . VAL A 1 95 ? -21.800 0.862 15.450 1.00 91.00 95 VAL A O 1
ATOM 746 N N . PHE A 1 96 ? -20.277 0.171 16.956 1.00 90.50 96 PHE A N 1
ATOM 747 C CA . PHE A 1 96 ? -20.739 -1.212 17.055 1.00 90.50 96 PHE A CA 1
ATOM 748 C C . PHE A 1 96 ? -21.016 -1.576 18.508 1.00 90.50 96 PHE A C 1
ATOM 750 O O . PHE A 1 96 ? -20.388 -1.037 19.422 1.00 90.50 96 PHE A O 1
ATOM 757 N N . LYS A 1 97 ? -21.943 -2.512 18.744 1.00 89.44 97 LYS A N 1
ATOM 758 C CA . LYS A 1 97 ? -22.272 -2.941 20.113 1.00 89.44 97 LYS A CA 1
ATOM 759 C C . LYS A 1 97 ? -21.130 -3.731 20.764 1.00 89.44 97 LYS A C 1
ATOM 761 O O . LYS A 1 97 ? -20.964 -3.687 21.980 1.00 89.44 97 LYS A O 1
ATOM 766 N N . SER A 1 98 ? -20.396 -4.501 19.964 1.00 88.06 98 SER A N 1
ATOM 767 C CA . SER A 1 98 ? -19.239 -5.308 20.369 1.00 88.06 98 SER A CA 1
ATOM 768 C C . SER A 1 98 ? -18.489 -5.794 19.127 1.00 88.06 98 SER A C 1
ATOM 770 O O . SER A 1 98 ? -19.036 -5.732 18.031 1.00 88.06 98 SER A O 1
ATOM 772 N N . GLU A 1 99 ? -17.311 -6.391 19.296 1.00 85.25 99 GLU A N 1
ATOM 773 C CA . GLU A 1 99 ? -16.586 -7.038 18.189 1.00 85.25 99 GLU A CA 1
ATOM 774 C C . GLU A 1 99 ? -17.348 -8.233 17.591 1.00 85.25 99 GLU A C 1
ATOM 776 O O . GLU A 1 99 ? -17.139 -8.587 16.440 1.00 85.25 99 GLU A O 1
ATOM 781 N N . SER A 1 100 ? -18.273 -8.847 18.336 1.00 88.50 100 SER A N 1
ATOM 782 C CA . SER A 1 100 ? -19.123 -9.936 17.823 1.00 88.50 100 SER A CA 1
ATOM 783 C C . SER A 1 100 ? -20.308 -9.458 16.974 1.00 88.50 100 SER A C 1
ATOM 785 O O . SER A 1 100 ? -21.064 -10.280 16.457 1.00 88.50 100 SER A O 1
ATOM 787 N N . ASP A 1 101 ? -20.501 -8.142 16.856 1.00 89.81 101 ASP A N 1
ATOM 788 C CA . ASP A 1 101 ? -21.572 -7.562 16.053 1.00 89.81 101 ASP A CA 1
ATOM 789 C C . ASP A 1 101 ? -21.378 -7.948 14.574 1.00 89.81 101 ASP A C 1
ATOM 791 O O . ASP A 1 101 ? -20.292 -7.723 14.032 1.00 89.81 101 ASP A O 1
ATOM 795 N N . PRO A 1 102 ? -22.391 -8.513 13.890 1.00 89.00 102 PRO A N 1
ATOM 796 C CA . PRO A 1 102 ? -22.286 -8.850 12.473 1.00 89.00 102 PRO A CA 1
ATOM 797 C C . PRO A 1 102 ? -21.843 -7.676 11.593 1.00 89.00 102 PRO A C 1
ATOM 799 O O . PRO A 1 102 ? -21.192 -7.899 10.577 1.00 89.00 102 PRO A O 1
ATOM 802 N N . ALA A 1 103 ? -22.162 -6.437 11.982 1.00 86.56 103 ALA A N 1
ATOM 803 C CA . ALA A 1 103 ? -21.732 -5.249 11.254 1.00 86.56 103 ALA A CA 1
ATOM 804 C C . ALA A 1 103 ? -20.232 -4.933 11.427 1.00 86.56 103 ALA A C 1
ATOM 806 O O . ALA A 1 103 ? -19.661 -4.273 10.565 1.00 86.56 103 ALA A O 1
ATOM 807 N N . TYR A 1 104 ? -19.596 -5.402 12.508 1.00 83.31 104 TYR A N 1
ATOM 808 C CA . TYR A 1 104 ? -18.159 -5.223 12.765 1.00 83.31 104 TYR A CA 1
ATOM 809 C C . TYR A 1 104 ? -17.290 -6.224 11.987 1.00 83.31 104 TYR A C 1
ATOM 811 O O . TYR A 1 104 ? -16.140 -5.940 11.678 1.00 83.31 104 TYR A O 1
ATOM 819 N N . GLN A 1 105 ? -17.835 -7.402 11.674 1.00 75.94 105 GLN A N 1
ATOM 820 C CA . GLN A 1 105 ? -17.111 -8.511 11.035 1.00 75.94 105 GLN A CA 1
ATOM 821 C C . GLN A 1 105 ? -17.111 -8.459 9.492 1.00 75.94 105 GLN A C 1
ATOM 823 O O . GLN A 1 105 ? -16.632 -9.400 8.855 1.00 75.94 105 GLN A O 1
ATOM 828 N N . LEU A 1 106 ? -17.688 -7.407 8.899 1.00 59.97 106 LEU A N 1
ATOM 829 C CA . LEU A 1 106 ? -17.713 -7.157 7.449 1.00 59.97 106 LEU A CA 1
ATOM 830 C C . LEU A 1 106 ? -16.332 -6.752 6.914 1.00 59.97 106 LEU A C 1
ATOM 832 O O . LEU A 1 106 ? -15.970 -7.256 5.824 1.00 59.97 106 LEU A O 1
#